Protein AF-A0A2C9D1R4-F1 (afdb_monomer_li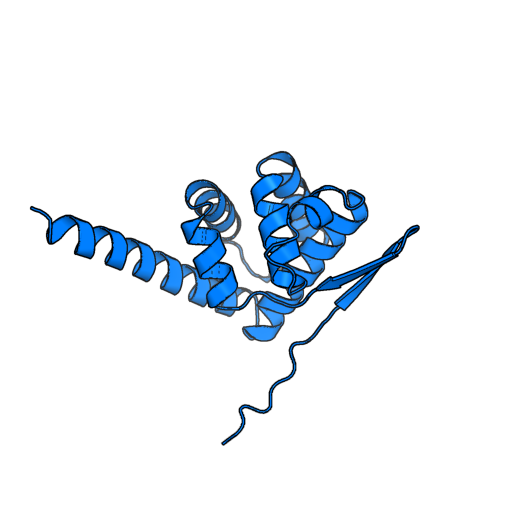te)

Foldseek 3Di:
DDPDDDFDWDWDDDVPGIFIFGADDPVLLVVLCVVPVPLNVVLLVVLPPDDLVPPDVVNLLVSLVVCCVPPVLSLLCSLCVRRVNNVVSVVSSPDDPVNSSVSSSNRQVNNQVVLVHDVSSSVVSVVSVVVVVVVVVVVVVVVD

Sequence (144 aa):
MAINHTLKIETISFDGGSVEVHGLTTPHIMAFVSAYTNEARAIYDKFTGRDAKLLTDATVEGMALEFISKFPAAMAMIIAMAADEPENVEGAQNLPIDVQVAALEAIGRLSFAMSGGFENFMRTVTRLAQNADGLAKATKKRQT

Structure (mmCIF, N/CA/C/O backbone):
data_AF-A0A2C9D1R4-F1
#
_entry.id   AF-A0A2C9D1R4-F1
#
loop_
_atom_site.group_PDB
_atom_site.id
_atom_site.type_symbol
_atom_site.label_atom_id
_atom_site.label_alt_id
_atom_site.label_comp_id
_atom_site.label_asym_i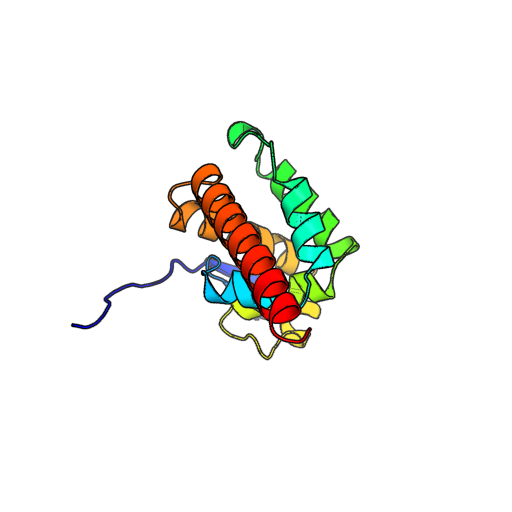d
_atom_site.label_entity_id
_atom_site.label_seq_id
_atom_site.pdbx_PDB_ins_code
_atom_site.Cartn_x
_atom_site.Cartn_y
_atom_site.Cartn_z
_atom_site.occupancy
_atom_site.B_iso_or_equiv
_atom_site.auth_seq_id
_atom_site.auth_comp_id
_atom_site.auth_asym_id
_atom_site.auth_atom_id
_atom_site.pdbx_PDB_model_num
ATOM 1 N N . MET A 1 1 ? -9.975 24.808 -16.943 1.00 45.22 1 MET A N 1
ATOM 2 C CA . MET A 1 1 ? -8.758 24.936 -16.114 1.00 45.22 1 MET A CA 1
ATOM 3 C C . MET A 1 1 ? -8.211 23.528 -15.953 1.00 45.22 1 MET A C 1
ATOM 5 O O . MET A 1 1 ? -8.933 22.696 -15.421 1.00 45.22 1 MET A O 1
ATOM 9 N N . ALA A 1 2 ? -7.050 23.209 -16.528 1.00 63.56 2 ALA A N 1
ATOM 10 C CA . ALA A 1 2 ? -6.459 21.881 -16.359 1.00 63.56 2 ALA A CA 1
ATOM 11 C C . ALA A 1 2 ? -5.895 21.778 -14.937 1.00 63.56 2 ALA A C 1
ATOM 13 O O . ALA A 1 2 ? -5.220 22.701 -14.479 1.00 63.56 2 ALA A O 1
ATOM 14 N N . ILE A 1 3 ? -6.196 20.689 -14.234 1.00 70.31 3 ILE A N 1
ATOM 15 C CA . ILE A 1 3 ? -5.510 20.369 -12.983 1.00 70.31 3 ILE A CA 1
ATOM 16 C C . ILE A 1 3 ? -4.083 19.976 -13.383 1.00 70.31 3 ILE A C 1
ATOM 18 O O . ILE A 1 3 ? -3.891 18.932 -13.995 1.00 70.31 3 ILE A O 1
ATOM 22 N N . ASN A 1 4 ? -3.098 20.836 -13.111 1.00 72.00 4 ASN A N 1
ATOM 23 C CA . ASN A 1 4 ? -1.690 20.551 -13.394 1.00 72.00 4 ASN A CA 1
ATOM 24 C C . ASN A 1 4 ? -1.048 19.935 -12.145 1.00 72.00 4 ASN A C 1
ATOM 26 O O . ASN A 1 4 ? -0.647 20.654 -11.229 1.00 72.00 4 ASN A O 1
ATOM 30 N N . HIS A 1 5 ? -1.032 18.607 -12.078 1.00 70.25 5 HIS A N 1
ATOM 31 C CA . HIS A 1 5 ? -0.451 17.852 -10.974 1.00 70.25 5 HIS A CA 1
ATOM 32 C C . HIS A 1 5 ? 0.201 16.572 -11.502 1.00 70.25 5 HIS A C 1
ATOM 34 O O . HIS A 1 5 ? -0.409 15.848 -12.284 1.00 70.25 5 HIS A O 1
ATOM 40 N N . THR A 1 6 ? 1.421 16.293 -11.044 1.00 74.12 6 THR A N 1
ATOM 41 C CA . THR A 1 6 ? 2.140 15.041 -11.300 1.00 74.12 6 THR A CA 1
ATOM 42 C C . THR A 1 6 ? 2.331 14.331 -9.968 1.00 74.12 6 THR A C 1
ATOM 44 O O . THR A 1 6 ? 2.851 14.927 -9.018 1.00 74.12 6 THR A O 1
ATOM 47 N N . LEU A 1 7 ? 1.889 13.076 -9.892 1.00 81.31 7 LEU A N 1
ATOM 48 C CA . LEU A 1 7 ? 2.139 12.232 -8.731 1.00 81.31 7 LEU A CA 1
ATOM 49 C C . LEU A 1 7 ? 3.639 11.961 -8.625 1.00 81.31 7 LEU A C 1
ATOM 51 O O . L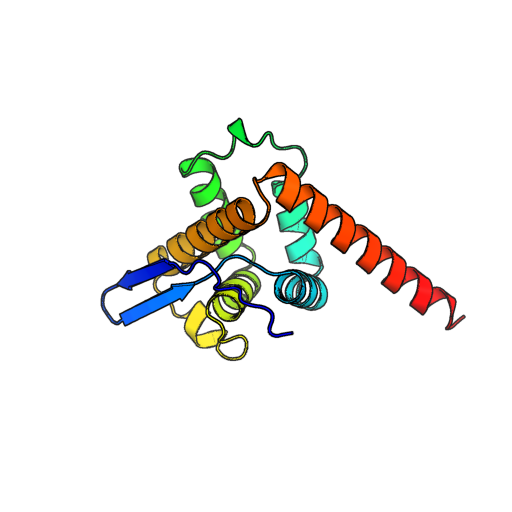EU A 1 7 ? 4.324 11.769 -9.628 1.00 81.31 7 LEU A O 1
ATOM 55 N N . LYS A 1 8 ? 4.162 11.962 -7.399 1.00 88.69 8 LYS A N 1
ATOM 56 C CA . LYS A 1 8 ? 5.514 11.456 -7.172 1.00 88.69 8 LYS A CA 1
ATOM 57 C C . LYS A 1 8 ? 5.477 9.940 -7.311 1.00 88.69 8 LYS A C 1
ATOM 59 O O . LYS A 1 8 ? 4.692 9.294 -6.619 1.00 88.69 8 LYS A O 1
ATOM 64 N N . ILE A 1 9 ? 6.332 9.437 -8.188 1.00 94.75 9 ILE A N 1
ATOM 65 C CA . ILE A 1 9 ? 6.486 8.022 -8.508 1.00 94.75 9 ILE A CA 1
ATOM 66 C C . ILE A 1 9 ? 7.846 7.562 -7.994 1.00 94.75 9 ILE A C 1
ATOM 68 O O . ILE A 1 9 ? 8.798 8.348 -7.931 1.00 94.75 9 ILE A O 1
ATOM 72 N N . GLU A 1 10 ? 7.924 6.294 -7.626 1.00 96.44 10 GLU A N 1
ATOM 73 C CA . GLU A 1 10 ? 9.156 5.607 -7.290 1.00 96.44 10 GLU A CA 1
ATOM 74 C C . GLU A 1 10 ? 9.270 4.297 -8.061 1.00 96.44 10 GLU A C 1
ATOM 76 O O . GLU A 1 10 ? 8.310 3.535 -8.145 1.00 96.44 10 GLU A O 1
ATOM 81 N N . THR A 1 11 ? 10.455 4.045 -8.615 1.00 97.06 11 THR A N 1
ATOM 82 C CA . THR A 1 11 ? 10.748 2.856 -9.417 1.00 97.06 11 THR A CA 1
ATOM 83 C C . THR A 1 11 ? 11.530 1.848 -8.579 1.00 97.06 11 THR A C 1
ATOM 85 O O . THR A 1 11 ? 12.646 2.134 -8.142 1.00 97.06 11 THR A O 1
ATOM 88 N N . ILE A 1 12 ? 10.983 0.646 -8.405 1.00 96.81 12 ILE A N 1
ATOM 89 C CA . ILE A 1 12 ? 11.668 -0.501 -7.800 1.00 96.81 12 ILE A CA 1
ATOM 90 C C . ILE A 1 12 ? 12.183 -1.396 -8.927 1.00 96.81 12 ILE A C 1
ATOM 92 O O . ILE A 1 12 ? 11.398 -1.957 -9.687 1.00 96.81 12 ILE A O 1
ATOM 96 N N . SER A 1 13 ? 13.507 -1.506 -9.056 1.00 95.56 13 SER A N 1
ATOM 97 C CA . SER A 1 13 ? 14.167 -2.339 -10.074 1.00 95.56 13 SER A CA 1
ATOM 98 C C . SER A 1 13 ? 14.591 -3.685 -9.490 1.00 95.56 13 SER A C 1
ATOM 100 O O . SER A 1 13 ? 15.103 -3.731 -8.374 1.00 95.56 13 SER A O 1
ATOM 102 N N . PHE A 1 14 ? 14.425 -4.764 -10.253 1.00 93.62 14 PHE A N 1
ATOM 103 C CA . PHE A 1 14 ? 14.792 -6.124 -9.850 1.00 93.62 14 PHE A CA 1
ATOM 104 C C . PHE A 1 14 ? 15.189 -6.972 -11.065 1.00 93.62 14 PHE A C 1
ATOM 106 O O . PHE A 1 14 ? 15.006 -6.567 -12.216 1.00 93.62 14 PHE A O 1
ATOM 113 N N . ASP A 1 15 ? 15.754 -8.156 -10.823 1.00 89.88 15 ASP A N 1
ATOM 114 C CA . ASP A 1 15 ? 16.077 -9.080 -11.911 1.00 89.88 15 ASP A CA 1
ATOM 115 C C . ASP A 1 15 ? 14.781 -9.591 -12.561 1.00 89.88 15 ASP A C 1
ATOM 117 O O . ASP A 1 15 ? 13.990 -10.291 -11.931 1.00 89.88 15 ASP A O 1
ATOM 121 N N . GLY A 1 16 ? 14.533 -9.178 -13.805 1.00 87.50 16 GLY A N 1
ATOM 122 C CA . GLY A 1 16 ? 13.290 -9.456 -14.528 1.00 87.50 16 GLY A CA 1
ATOM 123 C C . GLY A 1 16 ? 12.398 -8.241 -14.800 1.00 87.50 16 GLY A C 1
ATOM 124 O O . GLY A 1 16 ? 11.441 -8.385 -15.559 1.00 87.50 16 GLY A O 1
ATOM 125 N N . GLY A 1 17 ? 12.709 -7.049 -14.272 1.00 93.56 17 GLY A N 1
ATOM 126 C CA . GLY A 1 17 ? 11.997 -5.826 -14.654 1.00 93.56 17 GLY A CA 1
ATOM 127 C C . GLY A 1 17 ? 12.016 -4.703 -13.620 1.00 93.56 17 GLY A C 1
ATOM 128 O O . GLY A 1 17 ? 12.938 -4.555 -12.819 1.00 93.56 17 GLY A O 1
ATOM 129 N N . SER A 1 18 ? 10.978 -3.874 -13.671 1.00 95.19 18 SER A N 1
ATOM 130 C CA . SER A 1 18 ? 10.765 -2.777 -12.734 1.00 95.19 18 SER A CA 1
ATOM 131 C C . SER A 1 18 ? 9.281 -2.566 -12.488 1.00 95.19 18 SER A C 1
ATOM 133 O O . SER A 1 18 ? 8.478 -2.747 -13.400 1.00 95.19 18 SER A O 1
ATOM 135 N N . VAL A 1 19 ? 8.935 -2.129 -11.281 1.00 96.56 19 VAL A N 1
ATOM 136 C CA . VAL A 1 19 ? 7.590 -1.659 -10.940 1.00 96.56 19 VAL A CA 1
ATOM 137 C C . VAL A 1 19 ? 7.686 -0.201 -10.524 1.00 96.56 19 VAL A C 1
ATOM 139 O O . VAL A 1 19 ? 8.531 0.164 -9.708 1.00 96.56 19 VAL A O 1
ATOM 142 N N . GLU A 1 20 ? 6.821 0.628 -11.092 1.00 97.38 20 GLU A N 1
ATOM 143 C CA . GLU A 1 20 ? 6.659 2.022 -10.699 1.00 97.38 20 GLU A CA 1
ATOM 144 C C . GLU A 1 20 ? 5.431 2.145 -9.805 1.00 97.38 20 GLU A C 1
ATOM 146 O O . GLU A 1 20 ? 4.377 1.615 -10.137 1.00 97.38 20 GLU A O 1
ATOM 151 N N . VAL A 1 21 ? 5.564 2.815 -8.661 1.00 97.31 21 VAL A N 1
ATOM 152 C CA . VAL A 1 21 ? 4.449 3.036 -7.733 1.00 97.31 21 VAL A CA 1
ATOM 153 C C . VAL A 1 21 ? 4.344 4.492 -7.307 1.00 97.31 21 VAL A C 1
ATOM 155 O O . VAL A 1 21 ? 5.346 5.193 -7.166 1.00 97.31 21 VAL A O 1
ATOM 158 N N . HIS A 1 22 ? 3.125 4.942 -7.031 1.00 96.56 22 HIS A N 1
ATOM 159 C CA . HIS A 1 22 ? 2.841 6.241 -6.429 1.00 96.56 22 HIS A CA 1
ATOM 160 C C . HIS A 1 22 ? 2.073 6.100 -5.101 1.00 96.56 22 HIS A C 1
ATOM 162 O O . HIS A 1 22 ? 1.580 5.037 -4.725 1.00 96.56 22 HIS A O 1
ATOM 168 N N . GLY A 1 23 ? 1.932 7.203 -4.360 1.00 94.25 23 GLY A N 1
ATOM 169 C CA . GLY A 1 23 ? 1.136 7.216 -3.128 1.00 94.25 23 GLY A CA 1
ATOM 170 C C . GLY A 1 23 ? -0.367 7.030 -3.378 1.00 94.25 23 GLY A C 1
ATOM 171 O O . GLY A 1 23 ? -0.888 7.323 -4.454 1.00 94.25 23 GLY A O 1
ATOM 172 N N . LEU A 1 24 ? -1.097 6.555 -2.372 1.00 93.38 24 LEU A N 1
ATOM 173 C CA . LEU A 1 24 ? -2.525 6.277 -2.472 1.00 93.38 24 LEU A CA 1
ATOM 174 C C . LEU A 1 24 ? -3.355 7.559 -2.539 1.00 93.38 24 LEU A C 1
ATOM 176 O O . LEU A 1 24 ? -3.161 8.510 -1.779 1.00 93.38 24 LEU A O 1
ATOM 180 N N . THR A 1 25 ? -4.348 7.539 -3.422 1.00 91.62 25 THR A N 1
ATOM 181 C CA . THR A 1 25 ? -5.348 8.595 -3.568 1.00 91.62 25 THR A CA 1
ATOM 182 C C . THR A 1 25 ? -6.657 8.185 -2.888 1.00 91.62 25 THR A C 1
ATOM 184 O O . THR A 1 25 ? -6.853 7.029 -2.501 1.00 91.62 25 THR A O 1
ATOM 187 N N . THR A 1 26 ? -7.595 9.127 -2.754 1.00 90.31 26 THR A N 1
ATOM 188 C CA . THR A 1 26 ? -8.931 8.831 -2.212 1.00 90.31 26 THR A CA 1
ATOM 189 C C . THR A 1 26 ? -9.642 7.696 -2.970 1.00 90.31 26 THR A C 1
ATOM 191 O O . THR A 1 26 ? -10.149 6.800 -2.294 1.00 90.31 26 THR A O 1
ATOM 194 N N . PRO A 1 27 ? -9.668 7.661 -4.322 1.00 90.44 27 PRO A N 1
ATOM 195 C CA . PRO A 1 27 ? -10.178 6.509 -5.067 1.00 90.44 27 PRO A CA 1
ATOM 196 C C . PRO A 1 27 ? -9.555 5.169 -4.661 1.00 90.44 27 PRO A C 1
ATOM 198 O O . PRO A 1 27 ? -10.301 4.222 -4.428 1.00 90.44 27 PRO A O 1
ATOM 201 N N . HIS A 1 28 ? -8.228 5.097 -4.499 1.00 92.50 28 HIS A N 1
ATOM 202 C CA . HIS A 1 28 ? -7.540 3.849 -4.132 1.00 92.50 28 HIS A CA 1
ATOM 203 C C . HIS A 1 28 ? -7.953 3.374 -2.739 1.00 92.50 28 HIS A C 1
ATOM 205 O O . HIS A 1 28 ? -8.301 2.211 -2.556 1.00 92.50 28 HIS A O 1
ATOM 211 N N . ILE A 1 29 ? -7.998 4.289 -1.762 1.00 89.69 29 ILE A N 1
ATOM 212 C CA . ILE A 1 29 ? -8.438 3.966 -0.397 1.00 89.69 29 ILE A CA 1
ATOM 213 C C . ILE A 1 29 ? -9.888 3.463 -0.405 1.00 89.69 29 ILE A C 1
ATOM 215 O O . ILE A 1 29 ? -10.199 2.471 0.247 1.00 89.69 29 ILE A O 1
ATOM 219 N N . MET A 1 30 ? -10.781 4.120 -1.147 1.00 89.44 30 MET A N 1
ATOM 220 C CA . MET A 1 30 ? -12.193 3.731 -1.205 1.00 89.44 30 MET A CA 1
ATOM 221 C C . MET A 1 30 ? -12.399 2.384 -1.905 1.00 89.44 30 MET A C 1
ATOM 223 O O . MET A 1 30 ? -13.174 1.563 -1.412 1.00 89.44 30 MET A O 1
ATOM 227 N N . ALA A 1 31 ? -11.698 2.142 -3.015 1.00 90.12 31 ALA A N 1
ATOM 228 C CA . ALA A 1 31 ? -11.720 0.859 -3.712 1.00 90.12 31 ALA A CA 1
ATOM 229 C C . ALA A 1 31 ? -11.218 -0.266 -2.797 1.00 90.12 31 ALA A C 1
ATOM 231 O O . ALA A 1 31 ? -11.881 -1.295 -2.661 1.00 90.12 31 ALA A O 1
ATOM 232 N N . PHE A 1 32 ? -10.114 -0.024 -2.084 1.00 90.19 32 PHE A N 1
ATOM 233 C CA . PHE A 1 32 ? -9.564 -0.964 -1.117 1.00 90.19 32 PHE A CA 1
ATOM 234 C C . PHE A 1 32 ? -10.545 -1.284 0.016 1.00 90.19 32 PHE A C 1
ATOM 236 O O . PHE A 1 32 ? -10.850 -2.447 0.256 1.00 90.19 32 PHE A O 1
ATOM 243 N N . VAL A 1 33 ? -11.092 -0.262 0.681 1.00 87.94 33 VAL A N 1
ATOM 244 C CA . VAL A 1 33 ? -12.050 -0.437 1.787 1.00 87.94 33 VAL A CA 1
ATOM 245 C C . VAL A 1 33 ? -13.309 -1.173 1.324 1.00 87.94 33 VAL A C 1
ATOM 247 O O . VAL A 1 33 ? -13.844 -1.994 2.069 1.00 87.94 33 VAL A O 1
ATOM 250 N N . SER A 1 34 ? -13.783 -0.903 0.104 1.00 87.44 34 SER A N 1
ATOM 251 C CA . SER A 1 34 ? -14.960 -1.573 -0.453 1.00 87.44 34 SER A CA 1
ATOM 252 C C . SER A 1 34 ? -14.710 -3.047 -0.775 1.00 87.44 34 SER A C 1
ATOM 254 O O . SER A 1 34 ? -15.627 -3.848 -0.614 1.00 87.44 34 SER A O 1
ATOM 256 N N . ALA A 1 35 ? -13.520 -3.401 -1.265 1.00 88.38 35 ALA A N 1
ATOM 257 C CA . ALA A 1 35 ? -13.195 -4.772 -1.659 1.00 88.38 35 ALA A CA 1
ATOM 258 C C . ALA A 1 35 ? -12.704 -5.629 -0.479 1.00 88.38 35 ALA A C 1
ATOM 260 O O . ALA A 1 35 ? -12.975 -6.825 -0.433 1.00 88.38 35 ALA A O 1
ATOM 261 N N . TYR A 1 36 ? -12.024 -5.006 0.485 1.00 88.94 36 TYR A N 1
ATOM 262 C CA . TYR A 1 36 ? -11.302 -5.661 1.575 1.00 88.94 36 TYR A CA 1
ATOM 263 C C . TYR A 1 36 ? -11.609 -4.995 2.922 1.00 88.94 36 TYR A C 1
ATOM 265 O O . TYR A 1 36 ? -10.720 -4.522 3.629 1.00 88.94 36 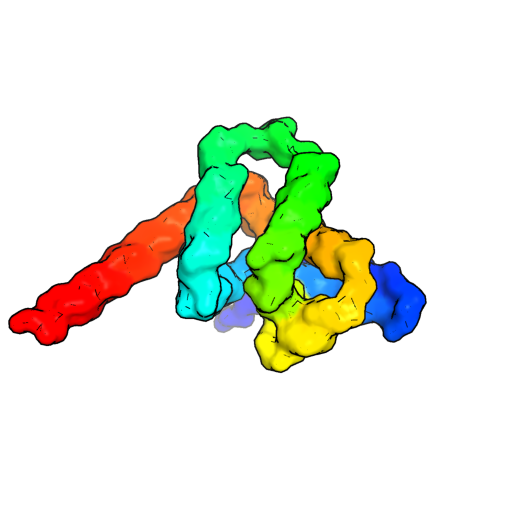TYR A O 1
ATOM 273 N N . THR A 1 37 ? -12.891 -4.877 3.284 1.00 85.94 37 THR A N 1
ATOM 274 C CA . THR A 1 37 ? -13.309 -4.117 4.477 1.00 85.94 37 THR A CA 1
ATOM 275 C C . THR A 1 37 ? -12.672 -4.631 5.775 1.00 85.94 37 THR A C 1
ATOM 277 O O . THR A 1 37 ? -12.281 -3.833 6.629 1.00 85.94 37 THR A O 1
ATOM 280 N N . ASN A 1 38 ? -12.553 -5.952 5.940 1.00 87.00 38 ASN A N 1
ATOM 281 C CA . ASN A 1 38 ? -12.006 -6.549 7.162 1.00 87.00 38 ASN A CA 1
ATOM 282 C C . ASN A 1 38 ? -10.495 -6.323 7.267 1.00 87.00 38 ASN A C 1
ATOM 284 O O . ASN A 1 38 ? -9.982 -5.987 8.333 1.00 87.00 38 ASN A O 1
ATOM 288 N N . GLU A 1 39 ? -9.792 -6.467 6.152 1.00 89.81 39 GLU A N 1
ATOM 289 C CA . GLU A 1 39 ? -8.355 -6.269 6.028 1.00 89.81 39 GLU A CA 1
ATOM 290 C C . GLU A 1 39 ? -8.016 -4.788 6.182 1.00 89.81 39 GLU A C 1
ATOM 292 O O . GLU A 1 39 ? -7.118 -4.440 6.943 1.00 89.81 39 GLU A O 1
ATOM 297 N N . ALA A 1 40 ? -8.789 -3.899 5.554 1.00 86.69 40 ALA A N 1
ATOM 298 C CA . ALA A 1 40 ? -8.660 -2.456 5.717 1.00 86.69 40 ALA A CA 1
ATOM 299 C C . ALA A 1 40 ? -8.836 -2.028 7.174 1.00 86.69 40 ALA A C 1
ATOM 301 O O . ALA A 1 40 ? -8.066 -1.203 7.667 1.00 86.69 40 ALA A O 1
ATOM 302 N N . ARG A 1 41 ? -9.793 -2.627 7.891 1.00 86.81 41 ARG A N 1
ATOM 303 C CA . ARG A 1 41 ? -9.951 -2.407 9.331 1.00 86.81 41 ARG A CA 1
ATOM 304 C C . ARG A 1 41 ? -8.752 -2.927 10.122 1.00 86.81 41 ARG A C 1
ATOM 306 O O . ARG A 1 41 ? -8.234 -2.202 10.962 1.00 86.81 41 ARG A O 1
ATOM 313 N N . ALA A 1 42 ? -8.281 -4.139 9.835 1.00 86.81 42 ALA A N 1
ATOM 314 C CA . ALA A 1 42 ? -7.120 -4.711 10.513 1.00 86.81 42 ALA A CA 1
ATOM 315 C C . ALA A 1 42 ? -5.850 -3.868 10.301 1.00 86.81 42 ALA A C 1
ATOM 317 O O . ALA A 1 42 ? -5.085 -3.653 11.241 1.00 86.81 42 ALA A O 1
ATOM 318 N N . ILE A 1 43 ? -5.645 -3.352 9.087 1.00 84.88 43 ILE A N 1
ATOM 319 C CA . ILE A 1 43 ? -4.554 -2.431 8.753 1.00 84.88 43 ILE A CA 1
ATOM 320 C C . ILE A 1 43 ? -4.736 -1.113 9.511 1.00 84.88 43 ILE A C 1
ATOM 322 O O . ILE A 1 43 ? -3.810 -0.650 10.173 1.00 84.88 43 ILE A O 1
ATOM 326 N N . TYR A 1 44 ? -5.933 -0.525 9.483 1.00 85.25 44 TYR A N 1
ATOM 327 C CA . TYR A 1 44 ? -6.229 0.714 10.203 1.00 85.25 44 TYR A CA 1
ATOM 328 C C . TYR A 1 44 ? -5.954 0.598 11.708 1.00 85.25 44 TYR A C 1
ATOM 330 O O . TYR A 1 44 ? -5.278 1.458 12.276 1.00 85.25 44 TYR A O 1
ATOM 338 N N . ASP A 1 45 ? -6.411 -0.479 12.346 1.00 84.88 45 ASP A N 1
ATOM 339 C CA . ASP A 1 45 ? -6.229 -0.719 13.781 1.00 84.88 45 ASP A CA 1
ATOM 340 C C . ASP A 1 45 ? -4.741 -0.838 14.157 1.00 84.88 45 ASP A C 1
ATOM 342 O O . ASP A 1 45 ? -4.341 -0.476 15.262 1.00 84.88 45 ASP A O 1
ATOM 346 N N . LYS A 1 46 ? -3.889 -1.283 13.224 1.00 81.69 46 LYS A N 1
ATOM 347 C CA . LYS A 1 46 ? -2.436 -1.375 13.428 1.00 81.69 46 LYS A CA 1
ATOM 348 C C . LYS A 1 46 ? -1.730 -0.024 13.415 1.00 81.69 46 LYS A C 1
ATOM 350 O O . LYS A 1 46 ? -0.718 0.119 14.104 1.00 81.69 46 LYS A O 1
ATOM 355 N N . PHE A 1 47 ? -2.230 0.935 12.640 1.00 77.25 47 PHE A N 1
ATOM 356 C CA . PHE A 1 47 ? -1.658 2.281 12.530 1.00 77.25 47 PHE A CA 1
ATOM 357 C C . PHE A 1 47 ? -2.298 3.286 13.494 1.00 77.25 47 PHE A C 1
ATOM 359 O O . PHE A 1 47 ? -1.674 4.285 13.854 1.00 77.25 47 PHE A O 1
ATOM 366 N N . THR A 1 48 ? -3.530 3.037 13.931 1.00 79.25 48 THR A N 1
ATOM 367 C CA . THR A 1 48 ? -4.266 3.954 14.805 1.00 79.25 48 THR A CA 1
ATOM 368 C C . THR A 1 48 ? -3.630 4.035 16.188 1.00 79.25 48 THR A C 1
ATOM 370 O O . THR A 1 48 ? -3.286 3.028 16.798 1.00 79.25 48 THR A O 1
ATOM 373 N N . GLY A 1 49 ? -3.464 5.259 16.692 1.00 71.81 49 GLY A N 1
ATOM 374 C CA . GLY A 1 49 ? -2.865 5.507 18.006 1.00 71.81 49 GLY A CA 1
ATOM 375 C C . GLY A 1 49 ? -1.339 5.374 18.053 1.00 71.81 49 GLY A C 1
ATOM 376 O O . GLY A 1 49 ? -0.765 5.552 19.125 1.00 71.81 49 GLY A O 1
ATOM 377 N N . ARG A 1 50 ? -0.668 5.103 16.923 1.00 75.50 50 ARG A N 1
ATOM 378 C CA . ARG A 1 50 ? 0.797 5.181 16.838 1.00 75.50 50 ARG A CA 1
ATOM 379 C C . ARG A 1 50 ? 1.258 6.625 16.654 1.00 75.50 50 ARG A C 1
ATOM 381 O O . ARG A 1 50 ? 0.674 7.374 15.875 1.00 75.50 50 ARG A O 1
ATOM 388 N N . ASP A 1 51 ? 2.335 6.986 17.346 1.00 73.50 51 ASP A N 1
ATOM 389 C CA . ASP A 1 51 ? 3.061 8.236 17.109 1.00 73.50 51 ASP A CA 1
ATOM 390 C C . ASP A 1 51 ? 3.861 8.108 15.802 1.00 73.50 51 ASP A C 1
ATOM 392 O O . ASP A 1 51 ? 4.539 7.099 15.582 1.00 73.50 51 ASP A O 1
ATOM 396 N N . ALA A 1 52 ? 3.803 9.131 14.945 1.00 73.81 52 ALA A N 1
ATOM 397 C CA . ALA A 1 52 ? 4.574 9.198 13.705 1.00 73.81 52 ALA A CA 1
ATOM 398 C C . ALA A 1 52 ? 6.082 8.989 13.939 1.00 73.81 52 ALA A C 1
ATOM 400 O O . ALA A 1 52 ? 6.764 8.425 13.089 1.00 73.81 52 ALA A O 1
ATOM 401 N N . LYS A 1 53 ? 6.602 9.381 15.109 1.00 73.81 53 LYS A N 1
ATOM 402 C CA . LYS A 1 53 ? 8.010 9.192 15.499 1.00 73.81 53 LYS A CA 1
ATOM 403 C C . LYS A 1 53 ? 8.409 7.728 15.692 1.00 73.81 53 LYS A C 1
ATOM 405 O O . LYS A 1 53 ? 9.596 7.425 15.697 1.00 73.81 53 LYS A O 1
ATOM 410 N N . LEU A 1 54 ? 7.439 6.833 15.880 1.00 72.94 54 LEU A N 1
ATOM 411 C CA . LEU A 1 54 ? 7.665 5.393 16.045 1.00 72.94 54 LEU A CA 1
ATOM 412 C C . LEU A 1 54 ? 7.616 4.635 14.709 1.00 72.94 54 LEU A C 1
ATOM 414 O O . LEU A 1 54 ? 7.899 3.435 14.673 1.00 72.94 54 LEU A O 1
ATOM 418 N N . LEU A 1 55 ? 7.276 5.320 13.613 1.00 73.69 55 LEU A N 1
ATOM 419 C CA . LEU A 1 55 ? 7.326 4.783 12.254 1.00 73.69 55 LEU A CA 1
ATOM 420 C C . LEU A 1 55 ? 8.738 4.934 11.689 1.00 73.69 55 LEU A C 1
ATOM 422 O O . LEU A 1 55 ? 9.004 5.768 10.829 1.00 73.69 55 LEU A O 1
ATOM 426 N N . THR A 1 56 ? 9.653 4.140 12.233 1.00 79.19 56 THR A N 1
ATOM 427 C CA . THR A 1 56 ? 10.970 3.920 11.634 1.00 79.19 56 THR A CA 1
ATOM 428 C C . THR A 1 56 ? 10.845 2.979 10.438 1.00 79.19 56 THR A C 1
ATOM 430 O O . THR A 1 56 ? 9.881 2.215 10.364 1.00 79.19 56 THR A O 1
ATOM 433 N N . ASP A 1 57 ? 11.840 2.973 9.552 1.00 75.69 57 ASP A N 1
ATOM 434 C CA . ASP A 1 57 ? 11.870 2.075 8.388 1.00 75.69 57 ASP A CA 1
ATOM 435 C C . ASP A 1 57 ? 11.678 0.607 8.807 1.00 75.69 57 ASP A C 1
ATOM 437 O O . ASP A 1 57 ? 10.798 -0.068 8.291 1.00 75.69 57 ASP A O 1
ATOM 441 N N . ALA A 1 58 ? 12.360 0.162 9.870 1.00 79.69 58 ALA A N 1
ATOM 442 C CA . ALA A 1 58 ? 12.194 -1.186 10.424 1.00 79.69 58 ALA A CA 1
ATOM 443 C C . ALA A 1 58 ? 10.765 -1.484 10.930 1.00 79.69 58 ALA A C 1
ATOM 445 O O . ALA A 1 58 ? 10.291 -2.619 10.850 1.00 79.69 58 ALA A O 1
ATOM 446 N N . THR A 1 59 ? 10.057 -0.484 11.470 1.00 79.69 59 THR A N 1
ATOM 447 C CA . THR A 1 59 ? 8.649 -0.649 11.861 1.00 79.69 59 THR A CA 1
ATOM 448 C C . THR A 1 59 ? 7.766 -0.788 10.624 1.00 79.69 59 THR A C 1
ATOM 450 O O . THR A 1 59 ? 6.856 -1.613 10.629 1.00 79.69 59 THR A O 1
ATOM 453 N N . VAL A 1 60 ? 8.018 -0.001 9.575 1.00 78.25 60 VAL A N 1
ATOM 454 C CA . VAL A 1 60 ? 7.242 -0.052 8.328 1.00 78.25 60 VAL A CA 1
ATOM 455 C C . VAL A 1 60 ? 7.474 -1.378 7.601 1.00 78.25 60 VAL A C 1
ATOM 457 O O . VAL A 1 60 ? 6.494 -2.023 7.233 1.00 78.25 60 VAL A O 1
ATOM 460 N N . GLU A 1 61 ? 8.721 -1.836 7.505 1.00 83.50 61 GLU A N 1
ATOM 461 C CA . GLU A 1 61 ? 9.098 -3.136 6.938 1.00 83.50 61 GLU A CA 1
ATOM 462 C C . GLU A 1 61 ? 8.391 -4.286 7.670 1.00 83.50 61 GLU A C 1
ATOM 464 O O . GLU A 1 61 ? 7.711 -5.118 7.065 1.00 83.50 61 GLU A O 1
ATOM 469 N N . GLY A 1 62 ? 8.463 -4.300 9.007 1.00 84.56 62 GLY A N 1
ATOM 470 C CA . GLY A 1 62 ? 7.797 -5.317 9.821 1.00 84.56 62 GLY A CA 1
ATOM 471 C C . GLY A 1 62 ? 6.275 -5.326 9.642 1.00 84.56 62 GLY A C 1
ATOM 472 O O . GLY A 1 62 ? 5.651 -6.389 9.656 1.00 84.56 62 GLY A O 1
ATOM 473 N N . MET A 1 63 ? 5.667 -4.155 9.433 1.00 82.94 63 MET A N 1
ATOM 474 C CA . MET A 1 63 ? 4.242 -4.046 9.118 1.00 82.94 63 MET A CA 1
ATOM 475 C C . MET A 1 63 ? 3.929 -4.553 7.708 1.00 82.94 63 MET A C 1
ATOM 477 O O . MET A 1 63 ? 2.950 -5.279 7.545 1.00 82.94 63 MET A O 1
ATOM 481 N N . ALA A 1 64 ? 4.756 -4.225 6.712 1.00 84.75 64 ALA A N 1
ATOM 482 C CA . ALA A 1 64 ? 4.609 -4.720 5.345 1.00 84.75 64 ALA A CA 1
ATOM 483 C C . ALA A 1 64 ? 4.678 -6.255 5.305 1.00 84.75 64 ALA A C 1
ATOM 485 O O . ALA A 1 64 ? 3.774 -6.894 4.766 1.00 84.75 64 ALA A O 1
ATOM 486 N N . LEU A 1 65 ? 5.670 -6.855 5.968 1.00 87.38 65 LEU A N 1
ATOM 487 C CA . LEU A 1 65 ? 5.802 -8.309 6.099 1.00 87.38 65 LEU A CA 1
ATOM 488 C C . LEU A 1 65 ? 4.598 -8.942 6.810 1.00 87.38 65 LEU A C 1
ATOM 490 O O . LEU A 1 65 ? 4.062 -9.954 6.349 1.00 87.38 65 LEU A O 1
ATOM 494 N N . GLU A 1 66 ? 4.129 -8.341 7.911 1.00 88.19 66 GLU A N 1
ATOM 495 C CA . GLU A 1 66 ? 2.927 -8.817 8.601 1.00 88.19 66 GLU A CA 1
ATOM 496 C C . GLU A 1 66 ? 1.711 -8.799 7.662 1.00 88.19 66 GLU A C 1
ATOM 498 O O . GLU A 1 66 ? 0.959 -9.778 7.615 1.00 88.19 66 GLU A O 1
ATOM 503 N N . PHE A 1 67 ? 1.519 -7.728 6.890 1.00 86.25 67 PHE A N 1
ATOM 504 C CA . PHE A 1 67 ? 0.383 -7.610 5.980 1.00 86.25 67 PHE A CA 1
ATOM 505 C C . PHE A 1 67 ? 0.474 -8.543 4.779 1.00 86.25 67 PHE A C 1
ATOM 507 O O . PHE A 1 67 ? -0.537 -9.155 4.447 1.00 86.25 67 PHE A O 1
ATOM 514 N N . ILE A 1 68 ? 1.652 -8.725 4.180 1.00 88.56 68 ILE A N 1
ATOM 515 C CA . ILE A 1 68 ? 1.858 -9.711 3.109 1.00 88.56 68 ILE A CA 1
ATOM 516 C C . ILE A 1 68 ? 1.512 -11.114 3.618 1.00 88.56 68 ILE A C 1
ATOM 518 O O . ILE A 1 68 ? 0.794 -11.853 2.949 1.00 88.56 68 ILE A O 1
ATOM 522 N N . SER A 1 69 ? 1.943 -11.464 4.836 1.00 90.38 69 SER A N 1
ATOM 523 C CA . SER A 1 69 ? 1.680 -12.791 5.409 1.00 90.38 69 SER A CA 1
ATOM 524 C C . SER A 1 69 ? 0.197 -13.059 5.696 1.00 90.38 69 SER A C 1
ATOM 526 O O . SER A 1 69 ? -0.260 -14.196 5.589 1.00 90.38 69 SER A O 1
ATOM 528 N N . LYS A 1 70 ? -0.564 -12.024 6.076 1.00 90.38 70 LYS A N 1
ATOM 529 C CA . LYS A 1 70 ? -1.965 -12.158 6.507 1.00 90.38 70 LYS A CA 1
ATOM 530 C C . LYS A 1 70 ? -2.968 -11.892 5.396 1.00 90.38 70 LYS A C 1
ATOM 532 O O . LYS A 1 70 ? -4.031 -12.505 5.381 1.00 90.38 70 LYS A O 1
ATOM 537 N N . PHE A 1 71 ? -2.648 -10.963 4.503 1.00 92.69 71 PHE A N 1
ATOM 538 C CA . PHE A 1 71 ? -3.566 -10.402 3.518 1.00 92.69 71 PHE A CA 1
ATOM 539 C C . PHE A 1 71 ? -2.901 -10.280 2.132 1.00 92.69 71 PHE A C 1
ATOM 541 O O . PHE A 1 71 ? -2.919 -9.197 1.542 1.00 92.69 71 PHE A O 1
ATOM 548 N N . PRO A 1 72 ? -2.329 -11.364 1.570 1.00 91.44 72 PRO A N 1
ATOM 549 C CA . PRO A 1 72 ? -1.537 -11.292 0.337 1.00 91.44 72 PRO A CA 1
ATOM 550 C C . PRO A 1 72 ? -2.333 -10.732 -0.853 1.00 91.44 72 PRO A C 1
ATOM 552 O O . PRO A 1 72 ? -1.852 -9.862 -1.574 1.00 91.44 72 PRO A O 1
ATOM 555 N N . ALA A 1 73 ? -3.594 -11.147 -1.014 1.00 92.12 73 ALA A N 1
ATOM 556 C CA . ALA A 1 73 ? -4.462 -10.643 -2.081 1.00 92.12 73 ALA A CA 1
ATOM 557 C C . ALA A 1 73 ? -4.779 -9.143 -1.934 1.00 92.12 73 ALA A C 1
ATOM 559 O O . ALA A 1 73 ? -4.814 -8.408 -2.922 1.00 92.12 73 ALA A O 1
ATOM 560 N N . ALA A 1 74 ? -4.966 -8.682 -0.695 1.00 92.56 74 ALA A N 1
ATOM 561 C CA . ALA A 1 74 ? -5.243 -7.285 -0.393 1.00 92.56 74 ALA A CA 1
ATOM 562 C C . ALA A 1 74 ? -4.012 -6.407 -0.687 1.00 92.56 74 ALA A C 1
ATOM 564 O O . ALA A 1 74 ? -4.150 -5.329 -1.260 1.00 92.56 74 ALA A O 1
ATOM 565 N N . MET A 1 75 ? -2.808 -6.883 -0.350 1.00 93.69 75 MET A N 1
ATOM 566 C CA . MET A 1 75 ? -1.555 -6.173 -0.637 1.00 93.69 75 MET A CA 1
ATOM 567 C C . MET A 1 75 ? -1.290 -6.055 -2.133 1.00 93.69 75 MET A C 1
ATOM 569 O O . MET A 1 75 ? -0.988 -4.965 -2.611 1.00 93.69 75 MET A O 1
ATOM 573 N N . ALA A 1 76 ? -1.484 -7.134 -2.888 1.00 95.62 76 ALA A N 1
ATOM 574 C CA . ALA A 1 76 ? -1.313 -7.084 -4.332 1.00 95.62 76 ALA A CA 1
ATOM 575 C C . ALA A 1 76 ? -2.284 -6.109 -5.010 1.00 95.62 76 ALA A C 1
ATOM 577 O O . ALA A 1 76 ? -1.885 -5.392 -5.920 1.00 95.62 76 ALA A O 1
ATOM 578 N N . MET A 1 77 ? -3.529 -6.010 -4.528 1.00 95.44 77 MET A N 1
ATOM 579 C CA . MET A 1 77 ? -4.471 -4.993 -5.008 1.00 95.44 77 MET A CA 1
ATOM 580 C C . MET A 1 77 ? -3.959 -3.570 -4.734 1.00 95.44 77 MET A C 1
ATOM 582 O O . MET A 1 77 ? -4.065 -2.705 -5.598 1.00 95.44 77 MET A O 1
ATOM 586 N N . ILE A 1 78 ? -3.395 -3.309 -3.548 1.00 95.69 78 ILE A N 1
ATOM 587 C CA . ILE A 1 78 ? -2.803 -1.999 -3.222 1.00 95.69 78 ILE A CA 1
ATOM 588 C C . ILE A 1 78 ? -1.656 -1.668 -4.178 1.00 95.69 78 ILE A C 1
ATOM 590 O O . ILE A 1 78 ? -1.617 -0.551 -4.690 1.00 95.69 78 ILE A O 1
ATOM 594 N N . ILE A 1 79 ? -0.753 -2.621 -4.422 1.00 96.88 79 ILE A N 1
ATOM 595 C CA . ILE A 1 79 ? 0.382 -2.442 -5.335 1.00 96.88 79 ILE A CA 1
ATOM 596 C C . ILE A 1 79 ? -0.118 -2.178 -6.758 1.00 96.88 79 ILE A C 1
ATOM 598 O O . ILE A 1 79 ? 0.284 -1.190 -7.356 1.00 96.88 79 ILE A O 1
ATOM 602 N N . ALA A 1 80 ? -1.048 -2.993 -7.261 1.00 97.38 80 ALA A N 1
ATOM 603 C CA . ALA A 1 80 ? -1.639 -2.843 -8.590 1.00 97.38 80 ALA A CA 1
ATOM 604 C C . ALA A 1 80 ? -2.294 -1.462 -8.786 1.00 97.38 80 ALA A C 1
ATOM 606 O O . ALA A 1 80 ? -2.023 -0.772 -9.763 1.00 97.38 80 ALA A O 1
ATOM 607 N N . MET A 1 81 ? -3.089 -1.000 -7.812 1.00 96.56 81 MET A N 1
ATOM 608 C CA . MET A 1 81 ? -3.675 0.348 -7.848 1.00 96.56 81 MET A CA 1
ATOM 609 C C . MET A 1 81 ? -2.630 1.462 -7.766 1.00 96.56 81 MET A C 1
ATOM 611 O O . MET A 1 81 ? -2.832 2.530 -8.331 1.00 96.56 81 MET A O 1
ATOM 615 N N . ALA A 1 82 ? -1.552 1.259 -7.012 1.00 96.62 82 ALA A N 1
ATOM 616 C CA . ALA A 1 82 ? -0.478 2.236 -6.894 1.00 96.62 82 ALA A CA 1
ATOM 617 C C . ALA A 1 82 ? 0.461 2.256 -8.106 1.00 96.62 82 ALA A C 1
ATOM 619 O O . ALA A 1 82 ? 1.219 3.210 -8.249 1.00 96.62 82 ALA A O 1
ATOM 620 N N . ALA A 1 83 ? 0.421 1.215 -8.934 1.00 96.62 83 ALA A N 1
ATOM 621 C CA . ALA A 1 83 ? 1.147 1.106 -10.190 1.00 96.62 83 ALA A CA 1
ATOM 622 C C . ALA A 1 83 ? 0.307 1.542 -11.404 1.00 96.62 83 ALA A C 1
ATOM 624 O O . ALA A 1 83 ? 0.714 1.302 -12.533 1.00 96.62 83 ALA A O 1
ATOM 625 N N . ASP A 1 84 ? -0.868 2.150 -11.184 1.00 95.06 84 ASP A N 1
ATOM 626 C CA . ASP A 1 84 ? -1.835 2.507 -12.233 1.00 95.06 84 ASP A CA 1
ATOM 627 C C . ASP A 1 84 ? -2.306 1.310 -13.102 1.00 95.06 84 ASP A C 1
ATOM 629 O O . ASP A 1 84 ? -2.829 1.498 -14.199 1.00 95.06 84 ASP A O 1
ATOM 633 N N . GLU A 1 85 ? -2.210 0.079 -12.583 1.00 95.00 85 GLU A N 1
ATOM 634 C CA . GLU A 1 85 ? -2.660 -1.164 -13.235 1.00 95.00 85 GLU A CA 1
ATOM 635 C C . GLU A 1 85 ? -3.655 -1.946 -12.345 1.00 95.00 85 GLU A C 1
ATOM 637 O O . GLU A 1 85 ? -3.398 -3.096 -11.976 1.00 95.00 85 GLU A O 1
ATOM 642 N N . PRO A 1 86 ? -4.800 -1.361 -11.938 1.00 93.06 86 PRO A N 1
ATOM 643 C CA . PRO A 1 86 ? -5.723 -1.973 -10.973 1.00 93.06 86 PRO A CA 1
ATOM 644 C C . PRO A 1 86 ? -6.299 -3.333 -11.411 1.00 93.06 86 PRO A C 1
ATOM 646 O O . PRO A 1 86 ? -6.755 -4.111 -10.573 1.00 93.06 86 PRO A O 1
ATOM 649 N N . GLU A 1 87 ? -6.295 -3.635 -12.706 1.00 94.25 87 GLU A N 1
ATOM 650 C CA . GLU A 1 87 ? -6.682 -4.923 -13.282 1.00 94.25 87 GLU A CA 1
ATOM 651 C C . GLU A 1 87 ? -5.592 -6.002 -13.179 1.00 94.25 87 GLU A C 1
ATOM 653 O O . GLU A 1 87 ? -5.911 -7.191 -13.218 1.00 94.25 87 GLU A O 1
ATOM 658 N N . ASN A 1 88 ? -4.323 -5.619 -13.005 1.00 94.94 88 ASN A N 1
ATOM 659 C CA . ASN A 1 88 ? -3.170 -6.521 -13.018 1.00 94.94 88 ASN A CA 1
ATOM 660 C C . ASN A 1 88 ? -2.747 -6.968 -11.607 1.00 94.94 88 ASN A C 1
ATOM 662 O O . ASN A 1 88 ? -1.574 -6.963 -11.227 1.00 94.94 88 ASN A O 1
ATOM 666 N N . VAL A 1 89 ? -3.723 -7.385 -10.798 1.00 95.38 89 VAL A N 1
ATOM 667 C CA . VAL A 1 89 ? -3.466 -7.862 -9.427 1.00 95.38 89 VAL A CA 1
ATOM 668 C C . VAL A 1 89 ? -2.584 -9.113 -9.426 1.00 95.38 89 VAL A C 1
ATOM 670 O O . VAL A 1 89 ? -1.734 -9.262 -8.553 1.00 95.38 89 VAL A O 1
ATOM 673 N N . GLU A 1 90 ? -2.753 -10.004 -10.405 1.00 95.31 90 GLU A N 1
ATOM 674 C CA . GLU A 1 90 ? -1.931 -11.212 -10.542 1.00 95.31 90 GLU A CA 1
ATOM 675 C C . GLU A 1 90 ? -0.456 -10.872 -10.802 1.00 95.31 90 GLU A C 1
ATOM 677 O O . GLU A 1 90 ? 0.429 -11.484 -10.203 1.00 95.31 90 GLU A O 1
ATOM 682 N N . GLY A 1 91 ? -0.176 -9.852 -11.623 1.00 94.12 91 GLY A N 1
ATOM 683 C CA . GLY A 1 91 ? 1.180 -9.341 -11.819 1.00 94.12 91 GLY A CA 1
ATOM 684 C C . GLY A 1 91 ? 1.810 -8.893 -10.502 1.00 94.12 91 GLY A C 1
ATOM 685 O O . GLY A 1 91 ? 2.910 -9.328 -10.168 1.00 94.12 91 GLY A O 1
ATOM 686 N N . ALA A 1 92 ? 1.072 -8.117 -9.703 1.00 95.50 92 ALA A N 1
ATOM 687 C CA . ALA A 1 92 ? 1.525 -7.672 -8.386 1.00 95.50 92 ALA A CA 1
ATOM 688 C C . ALA A 1 92 ? 1.736 -8.829 -7.384 1.00 95.50 92 ALA A C 1
ATOM 690 O O . ALA A 1 92 ? 2.670 -8.778 -6.585 1.00 95.50 92 ALA A O 1
ATOM 691 N N . GLN A 1 93 ? 0.911 -9.885 -7.429 1.00 94.38 93 GLN A N 1
ATOM 692 C CA . GLN A 1 93 ? 1.064 -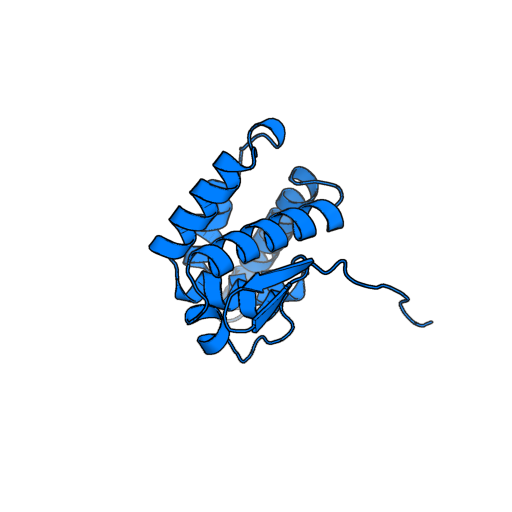11.075 -6.571 1.00 94.38 93 GLN A CA 1
ATOM 693 C C . GLN A 1 93 ? 2.325 -11.883 -6.884 1.00 94.38 93 GLN A C 1
ATOM 695 O O . GLN A 1 93 ? 2.898 -12.491 -5.981 1.00 94.38 93 GLN A O 1
ATOM 700 N N . ASN A 1 94 ? 2.737 -11.900 -8.151 1.00 94.12 94 ASN A N 1
ATOM 701 C CA . ASN A 1 94 ? 3.866 -12.692 -8.632 1.00 94.12 94 ASN A CA 1
ATOM 702 C C . ASN A 1 94 ? 5.214 -11.962 -8.534 1.00 94.12 94 ASN A C 1
ATOM 704 O O . ASN A 1 94 ? 6.246 -12.537 -8.883 1.00 94.12 94 ASN A O 1
ATOM 708 N N . LEU A 1 95 ? 5.227 -10.716 -8.052 1.00 95.31 95 LEU A N 1
ATOM 709 C CA . LEU A 1 95 ? 6.468 -9.998 -7.785 1.00 95.31 95 LEU A CA 1
ATOM 710 C C . LEU A 1 95 ? 7.307 -10.733 -6.727 1.00 95.31 95 LEU A C 1
ATOM 712 O O . LEU A 1 95 ? 6.740 -11.309 -5.792 1.00 95.31 95 LEU A O 1
ATOM 716 N N . PRO A 1 96 ? 8.647 -10.677 -6.813 1.00 94.69 96 PRO A N 1
ATOM 717 C CA . PRO A 1 96 ? 9.515 -11.143 -5.738 1.00 94.69 96 PRO A CA 1
ATOM 718 C C . PRO A 1 96 ? 9.135 -10.514 -4.388 1.00 94.69 96 PRO A C 1
ATOM 720 O O . PRO A 1 96 ? 8.681 -9.370 -4.328 1.00 94.69 96 PRO A O 1
ATOM 723 N N . ILE A 1 97 ? 9.286 -11.260 -3.291 1.00 92.06 97 ILE A N 1
ATOM 724 C CA . ILE A 1 97 ? 8.800 -10.817 -1.973 1.00 92.06 97 ILE A CA 1
ATOM 725 C C . ILE A 1 97 ? 9.463 -9.514 -1.510 1.00 92.06 97 ILE A C 1
ATOM 727 O O . ILE A 1 97 ? 8.798 -8.646 -0.955 1.00 92.06 97 ILE A O 1
ATOM 731 N N . ASP A 1 98 ? 10.754 -9.356 -1.787 1.00 92.94 98 ASP A N 1
ATOM 732 C CA . ASP A 1 98 ? 11.531 -8.146 -1.535 1.00 92.94 98 ASP A CA 1
ATOM 733 C C . ASP A 1 98 ? 11.001 -6.953 -2.342 1.00 92.94 98 ASP A C 1
ATOM 735 O O . ASP A 1 98 ? 10.888 -5.850 -1.811 1.00 92.94 98 ASP A O 1
ATOM 739 N N . VAL A 1 99 ? 10.571 -7.186 -3.585 1.00 95.94 99 VAL A N 1
ATOM 740 C CA . VAL A 1 99 ? 9.940 -6.164 -4.434 1.00 95.94 99 VAL A CA 1
ATOM 741 C C . VAL A 1 99 ? 8.559 -5.775 -3.904 1.00 95.94 99 VAL A C 1
ATOM 743 O O . VAL A 1 99 ? 8.236 -4.590 -3.874 1.00 95.94 99 VAL A O 1
ATOM 746 N N . GLN A 1 100 ? 7.752 -6.734 -3.437 1.00 95.56 100 GLN A N 1
ATOM 747 C CA . GLN A 1 100 ? 6.450 -6.436 -2.826 1.00 95.56 100 GLN A CA 1
ATOM 748 C C . GLN A 1 100 ? 6.598 -5.602 -1.547 1.00 95.56 100 GLN A C 1
ATOM 750 O O . GLN A 1 100 ? 5.854 -4.641 -1.351 1.00 95.56 100 GLN A O 1
ATOM 755 N N . VAL A 1 101 ? 7.568 -5.940 -0.689 1.00 94.12 101 VAL A N 1
ATOM 756 C CA . VAL A 1 101 ? 7.867 -5.172 0.531 1.00 94.12 101 VAL A CA 1
ATOM 757 C C . VAL A 1 101 ? 8.307 -3.753 0.172 1.00 94.12 101 VAL A C 1
ATOM 759 O O . VAL A 1 101 ? 7.694 -2.796 0.647 1.00 94.12 101 VAL A O 1
ATOM 762 N N . ALA A 1 102 ? 9.281 -3.609 -0.733 1.00 94.50 102 ALA A N 1
ATOM 763 C CA . ALA A 1 102 ? 9.770 -2.304 -1.178 1.00 94.50 102 ALA A CA 1
ATOM 764 C C . ALA A 1 102 ? 8.655 -1.447 -1.808 1.00 94.50 102 ALA A C 1
ATOM 766 O O . ALA A 1 102 ? 8.565 -0.247 -1.544 1.00 94.50 102 ALA A O 1
ATOM 767 N N . ALA A 1 103 ? 7.756 -2.062 -2.584 1.00 96.19 103 ALA A N 1
ATOM 768 C CA . ALA A 1 103 ? 6.591 -1.386 -3.144 1.00 96.19 103 ALA A CA 1
ATOM 769 C C . ALA A 1 103 ? 5.659 -0.855 -2.048 1.00 96.19 103 ALA A C 1
ATOM 771 O O . ALA A 1 103 ? 5.283 0.314 -2.080 1.00 96.19 103 ALA A O 1
ATOM 772 N N . LEU A 1 104 ? 5.310 -1.668 -1.048 1.00 94.25 104 LEU A N 1
ATOM 773 C CA . LEU A 1 104 ? 4.438 -1.235 0.051 1.00 94.25 104 LEU A CA 1
ATOM 774 C C . LEU A 1 104 ? 5.063 -0.111 0.887 1.00 94.25 104 LEU A C 1
ATOM 776 O O . LEU A 1 104 ? 4.363 0.831 1.269 1.00 94.25 104 LEU A O 1
ATOM 780 N N . GLU A 1 105 ? 6.369 -0.175 1.141 1.00 92.69 105 GLU A N 1
ATOM 781 C CA . GLU A 1 105 ? 7.112 0.883 1.831 1.00 92.69 105 GLU A CA 1
ATOM 782 C C . GLU A 1 105 ? 7.090 2.196 1.045 1.00 92.69 105 GLU A C 1
ATOM 784 O O . GLU A 1 105 ? 6.749 3.251 1.599 1.00 92.69 105 GLU A O 1
ATOM 789 N N . ALA A 1 106 ? 7.392 2.134 -0.256 1.00 94.56 106 ALA A N 1
ATOM 790 C CA . ALA A 1 106 ? 7.344 3.284 -1.148 1.00 94.56 106 ALA A CA 1
ATOM 791 C C . ALA A 1 106 ? 5.932 3.884 -1.199 1.00 94.56 106 ALA A C 1
ATOM 793 O O . ALA A 1 106 ? 5.764 5.087 -0.989 1.00 94.56 106 ALA A O 1
ATOM 794 N N . ILE A 1 107 ? 4.900 3.052 -1.366 1.00 94.81 107 ILE A N 1
ATOM 795 C CA . ILE A 1 107 ? 3.490 3.468 -1.373 1.00 94.81 107 ILE A CA 1
ATOM 796 C C . ILE A 1 107 ? 3.130 4.171 -0.065 1.00 94.81 107 ILE A C 1
ATOM 798 O O . ILE A 1 107 ? 2.557 5.264 -0.095 1.00 94.81 107 ILE A O 1
ATOM 802 N N . GLY A 1 108 ? 3.478 3.593 1.087 1.00 90.50 108 GLY A N 1
ATOM 803 C CA . GLY A 1 108 ? 3.224 4.190 2.398 1.00 90.50 108 GLY A CA 1
ATOM 804 C C . GLY A 1 108 ? 3.886 5.560 2.537 1.00 90.50 108 GLY A C 1
ATOM 805 O O . GLY A 1 108 ? 3.213 6.562 2.800 1.00 90.50 108 GLY A O 1
ATOM 806 N N . ARG A 1 109 ? 5.195 5.638 2.273 1.00 90.81 109 ARG A N 1
ATOM 807 C CA . ARG A 1 109 ? 5.962 6.888 2.353 1.00 90.81 109 ARG A CA 1
ATOM 808 C C . ARG A 1 109 ? 5.433 7.960 1.402 1.00 90.81 109 ARG A C 1
ATOM 810 O O . ARG A 1 109 ? 5.267 9.109 1.821 1.00 90.81 109 ARG A O 1
ATOM 817 N N . LEU A 1 110 ? 5.144 7.612 0.149 1.00 93.62 110 LEU A N 1
ATOM 818 C CA . LEU A 1 110 ? 4.595 8.542 -0.840 1.00 93.62 110 LEU A CA 1
ATOM 819 C C . LEU A 1 110 ? 3.200 9.028 -0.422 1.00 93.62 110 LEU A C 1
ATOM 821 O O . LEU A 1 110 ? 2.934 10.228 -0.483 1.00 93.62 110 LEU A O 1
ATOM 825 N N . SER A 1 111 ? 2.347 8.140 0.101 1.00 91.94 111 SER A N 1
ATOM 826 C CA . SER A 1 111 ? 1.015 8.490 0.624 1.00 91.94 111 SER A CA 1
ATOM 827 C C . SER A 1 111 ? 1.089 9.487 1.784 1.00 91.94 111 SER A C 1
ATOM 829 O O . SER A 1 111 ? 0.335 10.466 1.839 1.00 91.94 111 SER A O 1
ATOM 831 N N . PHE A 1 112 ? 2.027 9.270 2.711 1.00 90.06 112 PHE A N 1
ATOM 832 C CA . PHE A 1 112 ? 2.248 10.174 3.838 1.00 90.06 112 PHE A CA 1
ATOM 833 C C . PHE A 1 112 ? 2.785 11.518 3.354 1.00 90.06 112 PHE A C 1
ATOM 835 O O . PHE A 1 112 ? 2.269 12.559 3.759 1.00 90.06 112 PHE A O 1
ATOM 842 N N . ALA A 1 113 ? 3.763 11.518 2.446 1.00 89.62 113 ALA A N 1
ATOM 843 C CA . ALA A 1 113 ? 4.323 12.739 1.875 1.00 89.62 113 ALA A CA 1
ATOM 844 C C . ALA A 1 113 ? 3.258 13.577 1.146 1.00 89.62 113 ALA A C 1
ATOM 846 O O . ALA A 1 113 ? 3.186 14.787 1.355 1.00 89.62 113 ALA A O 1
ATOM 847 N N . MET A 1 114 ? 2.383 12.937 0.362 1.00 90.00 114 MET A N 1
ATOM 848 C CA . MET A 1 114 ? 1.259 13.591 -0.325 1.00 90.00 114 MET A CA 1
ATOM 849 C C . MET A 1 114 ? 0.267 14.242 0.644 1.00 90.00 114 MET A C 1
ATOM 851 O O . MET A 1 114 ? -0.332 15.266 0.323 1.00 90.00 114 MET A O 1
ATOM 855 N N . SER A 1 115 ? 0.113 13.675 1.841 1.00 88.06 115 SER A N 1
ATOM 856 C CA . SER A 1 115 ? -0.795 14.185 2.874 1.00 88.06 115 SER A CA 1
ATOM 857 C C . SER A 1 115 ? -0.144 15.214 3.807 1.00 88.06 115 SER A C 1
ATOM 859 O O . SER A 1 115 ? -0.792 15.699 4.733 1.00 88.06 115 SER A O 1
ATOM 861 N N . GLY A 1 116 ? 1.134 15.552 3.606 1.00 88.25 116 GLY A N 1
ATOM 862 C CA . GLY A 1 116 ? 1.886 16.414 4.521 1.00 88.25 116 GLY A CA 1
ATOM 863 C C . GLY A 1 116 ? 2.246 15.732 5.847 1.00 88.25 116 GLY A C 1
ATOM 864 O O . GLY A 1 116 ? 2.341 16.403 6.870 1.00 88.25 116 GLY A O 1
ATOM 865 N N . GLY A 1 117 ? 2.399 14.406 5.843 1.00 88.50 117 GLY A N 1
ATOM 866 C CA . GLY A 1 117 ? 2.816 13.585 6.980 1.00 88.50 117 GLY A CA 1
ATOM 867 C C . GLY A 1 117 ? 1.833 12.464 7.335 1.00 88.50 117 GLY A C 1
ATOM 868 O O . GLY A 1 117 ? 0.663 12.474 6.945 1.00 88.50 117 GLY A O 1
ATOM 869 N N . PHE A 1 118 ? 2.318 11.502 8.126 1.00 87.69 118 PHE A N 1
ATOM 870 C CA . PHE A 1 118 ? 1.556 10.331 8.576 1.00 87.69 118 PHE A CA 1
ATOM 871 C C . PHE A 1 118 ? 0.265 10.701 9.323 1.00 87.69 118 PHE A C 1
ATOM 873 O O . PHE A 1 118 ? -0.799 10.168 9.019 1.00 87.69 118 PHE A O 1
ATOM 880 N N . GLU A 1 119 ? 0.322 11.650 10.263 1.00 88.62 119 GLU A N 1
ATOM 881 C CA . GLU A 1 119 ? -0.853 12.039 11.059 1.00 88.62 119 GLU A CA 1
ATOM 882 C C . GLU A 1 119 ? -1.991 12.590 10.189 1.00 88.62 119 GLU A C 1
ATOM 884 O O . GLU A 1 119 ? -3.166 12.282 10.403 1.00 88.62 119 GLU A O 1
ATOM 889 N N . ASN A 1 120 ? -1.653 13.387 9.173 1.00 90.00 120 ASN A N 1
ATOM 890 C CA . ASN A 1 120 ? -2.630 13.952 8.246 1.00 90.00 120 ASN A CA 1
ATOM 891 C C . ASN A 1 120 ? -3.220 12.885 7.322 1.00 90.00 120 ASN A C 1
ATOM 893 O O . ASN A 1 120 ? -4.427 12.901 7.052 1.00 90.00 120 ASN A O 1
ATOM 897 N N . PHE A 1 121 ? -2.395 11.928 6.892 1.00 89.94 121 PHE A N 1
ATOM 898 C CA . PHE A 1 121 ? -2.866 10.759 6.159 1.00 89.94 121 PHE A CA 1
ATOM 899 C C . PHE A 1 121 ? -3.866 9.955 7.002 1.00 89.94 121 PHE A C 1
ATOM 901 O O . PHE A 1 121 ? -5.005 9.755 6.580 1.00 89.94 121 PHE A O 1
ATOM 908 N N . MET A 1 122 ? -3.512 9.595 8.240 1.00 88.38 122 MET A N 1
ATOM 909 C CA . MET A 1 122 ? -4.388 8.818 9.127 1.00 88.38 122 MET A CA 1
ATOM 910 C C . MET A 1 122 ? -5.677 9.552 9.495 1.00 88.38 122 MET A C 1
ATOM 912 O O . MET A 1 122 ? -6.744 8.936 9.573 1.00 88.38 122 MET A O 1
ATOM 916 N N . ARG A 1 123 ? -5.627 10.878 9.661 1.00 88.81 123 ARG A N 1
ATOM 917 C CA . ARG A 1 123 ? -6.826 11.712 9.838 1.00 88.81 123 ARG A CA 1
ATOM 918 C C . ARG A 1 123 ? -7.751 11.621 8.624 1.00 88.81 123 ARG A C 1
ATOM 920 O O . ARG A 1 123 ? -8.969 11.525 8.779 1.00 88.81 123 ARG A O 1
ATOM 927 N N . THR A 1 124 ? -7.179 11.627 7.421 1.00 88.69 124 THR A N 1
ATOM 928 C CA . THR A 1 124 ? -7.931 11.494 6.168 1.00 88.69 124 THR A CA 1
ATOM 929 C C . THR A 1 124 ? -8.559 10.112 6.047 1.00 88.69 124 THR A C 1
ATOM 931 O O . THR A 1 124 ? -9.767 10.031 5.826 1.00 88.69 124 THR A O 1
ATOM 934 N N . VAL A 1 125 ? -7.789 9.045 6.282 1.00 87.00 125 VAL A N 1
ATOM 935 C CA . VAL A 1 125 ? -8.287 7.659 6.288 1.00 87.00 125 VAL A CA 1
ATOM 936 C C . VAL A 1 125 ? -9.409 7.483 7.313 1.00 87.00 125 VAL A C 1
ATOM 938 O O . VAL A 1 125 ? -10.467 6.965 6.970 1.00 87.00 125 VAL A O 1
ATOM 941 N N . THR A 1 126 ? -9.243 7.999 8.536 1.00 86.00 126 THR A N 1
ATOM 942 C CA . THR A 1 126 ? -10.275 7.943 9.589 1.00 86.00 126 THR A CA 1
ATOM 943 C C . THR A 1 126 ? -11.574 8.613 9.140 1.00 86.00 126 THR A C 1
ATOM 945 O O . THR A 1 126 ? -12.656 8.052 9.298 1.00 86.00 126 THR A O 1
ATOM 948 N N . ARG A 1 127 ? -11.483 9.804 8.534 1.00 85.38 127 ARG A N 1
ATOM 949 C CA . ARG A 1 127 ? -12.653 10.526 8.019 1.00 85.38 127 ARG A CA 1
ATOM 950 C C . ARG A 1 127 ? -13.337 9.768 6.879 1.00 85.38 127 ARG A C 1
ATOM 952 O O . ARG A 1 127 ? -14.563 9.755 6.811 1.00 85.38 127 ARG A O 1
ATOM 959 N N . LEU A 1 128 ? -12.566 9.153 5.982 1.00 83.50 128 LEU A N 1
ATOM 960 C CA . LEU A 1 128 ? -13.109 8.337 4.894 1.00 83.50 128 LEU A CA 1
ATOM 961 C C . LEU A 1 128 ? -13.824 7.097 5.442 1.00 83.50 128 LEU A C 1
ATOM 963 O O . LEU A 1 128 ? -14.969 6.860 5.069 1.00 83.50 128 LEU A O 1
ATOM 967 N N . ALA A 1 129 ? -13.210 6.381 6.386 1.00 77.31 129 ALA A N 1
ATOM 968 C CA . ALA A 1 129 ? -13.801 5.209 7.029 1.00 77.31 129 ALA A CA 1
ATOM 969 C C . ALA A 1 129 ? -15.106 5.549 7.773 1.00 77.31 129 ALA A C 1
ATOM 971 O O . ALA A 1 129 ? -16.117 4.880 7.582 1.00 77.31 129 ALA A O 1
ATOM 972 N N . GLN A 1 130 ? -15.131 6.642 8.545 1.00 78.56 130 GLN A N 1
ATOM 973 C CA . GLN A 1 130 ? -16.339 7.108 9.241 1.00 78.56 130 GLN A CA 1
ATOM 974 C C . GLN A 1 130 ? -17.476 7.468 8.275 1.00 78.56 130 GLN A C 1
ATOM 976 O O . GLN A 1 130 ? -18.641 7.172 8.546 1.00 78.56 130 GLN A O 1
ATOM 981 N N . ASN A 1 131 ? -17.149 8.092 7.140 1.00 75.12 131 ASN A N 1
ATOM 982 C CA . ASN A 1 131 ? -18.137 8.430 6.120 1.00 75.12 131 ASN A CA 1
ATOM 983 C C . ASN A 1 131 ? -18.621 7.193 5.354 1.00 75.12 131 ASN A C 1
ATOM 985 O O . ASN A 1 131 ? -19.812 7.102 5.071 1.00 75.12 131 ASN A O 1
ATOM 989 N N . ALA A 1 132 ? -17.745 6.231 5.058 1.00 69.88 132 ALA A N 1
ATOM 990 C CA . ALA A 1 132 ? -18.120 4.965 4.432 1.00 69.88 132 ALA A CA 1
ATOM 991 C C . ALA A 1 132 ? -19.061 4.150 5.339 1.00 69.88 132 ALA A C 1
ATOM 993 O O . ALA A 1 132 ? -20.123 3.718 4.889 1.00 69.88 132 ALA A O 1
ATOM 994 N N . ASP A 1 133 ? -18.750 4.046 6.635 1.00 66.06 133 ASP A N 1
ATOM 995 C CA . ASP A 1 133 ? -19.616 3.415 7.640 1.00 66.06 133 ASP A CA 1
ATOM 996 C C . ASP A 1 133 ? -20.951 4.157 7.809 1.00 66.06 133 ASP A C 1
ATOM 998 O O . ASP A 1 133 ? -22.011 3.540 7.955 1.00 66.06 133 ASP A O 1
ATOM 1002 N N . GLY A 1 134 ? -20.920 5.493 7.793 1.00 59.25 134 GLY A N 1
ATOM 1003 C CA . GLY A 1 134 ? -22.114 6.336 7.847 1.00 59.25 134 GLY A CA 1
ATOM 1004 C C . GLY A 1 134 ? -23.024 6.139 6.631 1.00 59.25 134 GLY A C 1
ATOM 1005 O O . GLY A 1 134 ? -24.237 5.981 6.787 1.00 59.25 134 GLY A O 1
ATOM 1006 N N . LEU A 1 135 ? -22.441 6.076 5.430 1.00 52.97 135 LEU A N 1
ATOM 1007 C CA . LEU A 1 135 ? -23.148 5.811 4.175 1.00 52.97 135 LEU A CA 1
ATOM 1008 C C . LEU A 1 135 ? -23.729 4.393 4.142 1.00 52.97 135 LEU A C 1
ATOM 1010 O O . LEU A 1 135 ? -24.903 4.240 3.805 1.00 52.97 135 LEU A O 1
ATOM 1014 N N . ALA A 1 136 ? -22.966 3.381 4.567 1.00 58.28 136 ALA A N 1
ATOM 1015 C CA . ALA A 1 136 ? -23.422 1.993 4.648 1.00 58.28 136 ALA A CA 1
ATOM 1016 C C . ALA A 1 136 ? -24.606 1.814 5.617 1.00 58.28 136 ALA A C 1
ATOM 1018 O O . ALA A 1 136 ? -25.524 1.034 5.360 1.00 58.28 136 ALA A O 1
ATOM 1019 N N . LYS A 1 137 ? -24.635 2.564 6.727 1.00 51.66 137 LYS A N 1
ATOM 1020 C CA . LYS A 1 137 ? -25.769 2.567 7.670 1.00 51.66 137 LYS A CA 1
ATOM 1021 C C . LYS A 1 137 ? -26.988 3.319 7.120 1.00 51.66 137 LYS A C 1
ATOM 1023 O O . LYS A 1 137 ? -28.119 2.881 7.338 1.00 51.66 137 LYS A O 1
ATOM 1028 N N . ALA A 1 138 ? -26.785 4.429 6.406 1.00 39.38 138 ALA A N 1
ATOM 1029 C CA . ALA A 1 138 ? -27.866 5.250 5.854 1.00 39.38 138 ALA A CA 1
ATOM 1030 C C . ALA A 1 138 ? -28.622 4.564 4.702 1.00 39.38 138 ALA A C 1
ATOM 1032 O O . ALA A 1 138 ? -29.844 4.697 4.608 1.00 39.38 138 ALA A O 1
ATOM 1033 N N . THR A 1 139 ? -27.930 3.799 3.855 1.00 46.34 139 THR A N 1
ATOM 1034 C CA . THR A 1 139 ? -28.557 2.989 2.797 1.00 46.34 139 THR A CA 1
ATOM 1035 C C . THR A 1 139 ? -29.339 1.810 3.369 1.00 46.34 139 THR A C 1
ATOM 1037 O O . THR A 1 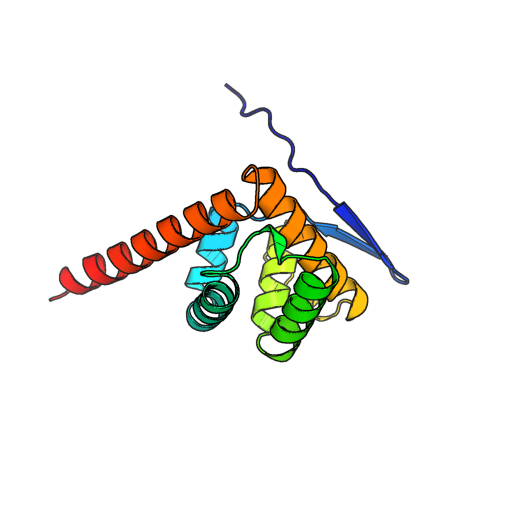139 ? -30.457 1.556 2.926 1.00 46.34 139 THR A O 1
ATOM 1040 N N . LYS A 1 140 ? -28.829 1.163 4.426 1.00 49.03 140 LYS A N 1
ATOM 1041 C CA . LYS A 1 140 ? -29.525 0.066 5.122 1.00 49.03 140 LYS A CA 1
ATOM 1042 C C . LYS A 1 140 ? -30.832 0.513 5.795 1.00 49.03 140 LYS A C 1
ATOM 1044 O O . LYS A 1 140 ? -31.794 -0.241 5.813 1.00 49.03 140 LYS A O 1
ATOM 1049 N N . LYS A 1 141 ? -30.893 1.756 6.292 1.00 46.78 141 LYS A N 1
ATOM 1050 C CA . LYS A 1 141 ? -32.086 2.347 6.932 1.00 46.78 141 LYS A CA 1
ATOM 1051 C C . LYS A 1 141 ? -33.168 2.807 5.940 1.00 46.78 141 LYS A C 1
ATOM 1053 O O . LYS A 1 141 ? -34.285 3.078 6.352 1.00 46.78 141 LYS A O 1
ATOM 1058 N N . ARG A 1 142 ? -32.846 2.934 4.646 1.00 44.78 142 ARG A N 1
ATOM 1059 C CA . ARG A 1 142 ? -33.811 3.286 3.583 1.00 44.78 142 ARG A CA 1
ATOM 1060 C C . ARG A 1 142 ? -34.498 2.070 2.950 1.00 44.78 142 ARG A C 1
ATOM 1062 O O . ARG A 1 142 ? -35.409 2.257 2.153 1.00 44.78 142 ARG A O 1
ATOM 1069 N N . GLN A 1 143 ? -34.056 0.854 3.275 1.00 46.53 143 GLN A N 1
ATOM 1070 C CA . GLN A 1 143 ? -34.632 -0.405 2.783 1.00 46.53 143 GLN A CA 1
ATOM 1071 C C . GLN A 1 143 ? -35.518 -1.122 3.821 1.00 46.53 143 GLN A C 1
ATOM 1073 O O . GLN A 1 143 ? -35.941 -2.251 3.585 1.00 46.53 143 GLN A O 1
ATOM 1078 N N . THR A 1 144 ? -35.802 -0.469 4.949 1.00 42.75 144 THR A N 1
ATOM 1079 C CA . THR A 1 144 ? -36.762 -0.885 5.987 1.00 42.75 144 THR A CA 1
ATOM 1080 C C . THR A 1 144 ? -37.837 0.171 6.123 1.00 42.75 144 THR A C 1
ATOM 1082 O O . THR A 1 144 ? -39.019 -0.204 6.237 1.00 42.75 144 THR A O 1
#

Radius of gyration: 15.81 Å; chains: 1; bounding box: 53×38×34 Å

Organism: NCBI:txid1482074

InterPro domains:
  IPR057378 Pre-tape measure protein [PF23789] (4-143)

pLDDT: mean 84.87, std 13.32, range [39.38, 97.38]

Secondary structure (DSSP, 8-state):
--------EEEEEETTEEEEEEPPPHHHHHHHHHH-HHHHHHHHHHHTT--GGG--HHHHHHHHHHHHHH-HHHHHHHHHHHTT-TT-HHHHHTS-HHHHHHHHHHHHHHHHHHTTSHHHHHHHHHHHHHHHHHHHHHHHTT--